Protein AF-A0A1M3QUF1-F1 (afdb_monomer_lite)

Secondary structure (DSSP, 8-state):
-PPPHHHHHHHHHHHHHHHHHHHHHHHHHHHTT--TTTSHHHHHHHHHHHHHHHHHHHHHHHHHHHHH---TTTHHHHHHHHHHHHHHHHHHHHHHHHT-

pLDDT: mean 91.76, std 7.84, range [52.03, 98.12]

Radius of gyration: 16.13 Å; chains: 1; bounding box: 44×17×46 Å

Structure (mmCIF, N/CA/C/O backbone):
data_AF-A0A1M3QUF1-F1
#
_entry.id   AF-A0A1M3QUF1-F1
#
loop_
_atom_site.group_PDB
_atom_site.id
_atom_site.type_symbol
_atom_site.label_atom_id
_atom_site.label_alt_id
_atom_site.label_comp_id
_atom_site.label_asym_id
_atom_site.label_entity_id
_atom_site.label_seq_id
_atom_site.pdbx_PDB_ins_code
_atom_site.Cartn_x
_atom_site.Cartn_y
_atom_site.Cartn_z
_atom_site.occupancy
_atom_site.B_iso_or_equiv
_atom_site.auth_seq_id
_atom_site.auth_comp_id
_atom_site.auth_asym_id
_atom_site.auth_atom_id
_atom_site.pdbx_PDB_model_num
ATOM 1 N N . MET A 1 1 ? 25.029 0.821 -15.431 1.00 52.03 1 MET A N 1
ATOM 2 C CA . MET A 1 1 ? 24.337 -0.433 -15.801 1.00 52.03 1 MET A CA 1
ATOM 3 C C . MET A 1 1 ? 22.861 -0.209 -15.504 1.00 52.03 1 MET A C 1
ATOM 5 O O . MET A 1 1 ? 22.567 0.159 -14.374 1.00 52.03 1 MET A O 1
ATOM 9 N N . ASN A 1 2 ? 21.964 -0.294 -16.491 1.00 61.16 2 ASN A N 1
ATOM 10 C CA . ASN A 1 2 ? 20.529 -0.136 -16.218 1.00 61.16 2 ASN A CA 1
ATOM 11 C C . ASN A 1 2 ? 20.049 -1.354 -15.415 1.00 61.16 2 ASN A C 1
ATOM 13 O O . ASN A 1 2 ? 20.403 -2.472 -15.799 1.00 61.16 2 ASN A O 1
ATOM 17 N N . PRO A 1 3 ? 19.301 -1.169 -14.313 1.00 69.44 3 PRO A N 1
ATOM 18 C CA . PRO A 1 3 ? 18.786 -2.296 -13.549 1.00 69.44 3 PRO A CA 1
ATOM 19 C C . PRO A 1 3 ? 17.860 -3.139 -14.431 1.00 69.44 3 PRO A C 1
ATOM 21 O O . PRO A 1 3 ? 17.062 -2.594 -15.198 1.00 69.44 3 PRO A O 1
ATOM 24 N N . ASP A 1 4 ? 17.982 -4.464 -14.333 1.00 84.56 4 ASP A N 1
ATOM 25 C CA . ASP A 1 4 ? 17.071 -5.384 -15.011 1.00 84.56 4 ASP A CA 1
ATOM 26 C C . ASP A 1 4 ? 15.635 -5.177 -14.507 1.00 84.56 4 ASP A C 1
ATOM 28 O O . ASP A 1 4 ? 15.407 -4.833 -13.342 1.00 84.56 4 ASP A O 1
ATOM 32 N N . ILE A 1 5 ? 14.649 -5.403 -15.378 1.00 87.38 5 ILE A N 1
ATOM 33 C CA . ILE A 1 5 ? 13.238 -5.216 -15.025 1.00 87.38 5 ILE A CA 1
ATOM 34 C C . ILE A 1 5 ? 12.832 -6.086 -13.829 1.00 87.38 5 ILE A C 1
ATOM 36 O O . ILE A 1 5 ? 12.068 -5.627 -12.980 1.00 87.38 5 ILE A O 1
ATOM 40 N N . ASN A 1 6 ? 13.370 -7.304 -13.702 1.00 89.44 6 ASN A N 1
ATOM 41 C CA . ASN A 1 6 ? 13.044 -8.178 -12.577 1.00 89.44 6 ASN A CA 1
ATOM 42 C C . ASN A 1 6 ? 13.641 -7.664 -11.269 1.00 89.44 6 ASN A C 1
ATOM 44 O O . ASN A 1 6 ? 13.001 -7.790 -10.228 1.00 89.44 6 ASN A O 1
ATOM 48 N N . THR A 1 7 ? 14.818 -7.034 -11.313 1.00 91.12 7 THR A N 1
ATOM 49 C CA . THR A 1 7 ? 15.416 -6.378 -10.143 1.00 91.12 7 THR A CA 1
ATOM 50 C C . THR A 1 7 ? 14.536 -5.233 -9.654 1.00 91.12 7 THR A C 1
ATOM 52 O O . THR A 1 7 ? 14.281 -5.120 -8.459 1.00 91.12 7 THR A O 1
ATOM 55 N N . VAL A 1 8 ? 14.017 -4.413 -10.572 1.00 92.56 8 VAL A N 1
ATOM 56 C CA . VAL A 1 8 ? 13.134 -3.293 -10.216 1.00 92.56 8 VAL A CA 1
ATOM 57 C C . VAL A 1 8 ? 11.792 -3.789 -9.662 1.00 92.56 8 VAL A C 1
ATOM 59 O O . VAL A 1 8 ? 11.309 -3.256 -8.665 1.00 92.56 8 VAL A O 1
ATOM 62 N N . LYS A 1 9 ? 11.224 -4.857 -10.241 1.00 93.62 9 LYS A N 1
ATOM 63 C CA . LYS A 1 9 ? 10.013 -5.514 -9.718 1.00 93.62 9 LYS A CA 1
ATOM 64 C C . LYS A 1 9 ? 10.216 -6.125 -8.333 1.00 93.62 9 LYS A C 1
ATOM 66 O O . LYS A 1 9 ? 9.345 -5.988 -7.479 1.00 93.62 9 LYS A O 1
ATOM 71 N N . ALA A 1 10 ? 11.337 -6.814 -8.113 1.00 93.75 10 ALA A N 1
ATOM 72 C CA . ALA A 1 10 ? 11.664 -7.406 -6.818 1.00 93.75 10 ALA A CA 1
ATOM 73 C C . ALA A 1 10 ? 11.806 -6.323 -5.747 1.00 93.75 10 ALA A C 1
ATOM 75 O O . ALA A 1 10 ? 11.150 -6.402 -4.717 1.00 93.75 10 ALA A O 1
ATOM 76 N N . ARG A 1 11 ? 12.546 -5.255 -6.060 1.00 94.81 11 ARG A N 1
ATOM 77 C CA . ARG A 1 11 ? 12.714 -4.113 -5.163 1.00 94.81 11 ARG A CA 1
ATOM 78 C C . ARG A 1 11 ? 11.385 -3.465 -4.777 1.00 94.81 11 ARG A C 1
ATOM 80 O O . ARG A 1 11 ? 11.166 -3.197 -3.603 1.00 94.81 11 ARG A O 1
ATOM 87 N N . PHE A 1 12 ? 10.486 -3.258 -5.743 1.00 96.31 12 PHE A N 1
ATOM 88 C CA . PHE A 1 12 ? 9.150 -2.743 -5.441 1.00 96.31 12 PHE A CA 1
ATOM 89 C C . PHE A 1 12 ? 8.394 -3.665 -4.475 1.00 96.31 12 PHE A C 1
ATOM 91 O O . PHE A 1 12 ? 7.804 -3.168 -3.526 1.00 96.31 12 PHE A O 1
ATOM 98 N N . ARG A 1 13 ? 8.420 -4.990 -4.684 1.00 95.56 13 ARG A N 1
ATOM 99 C CA . ARG A 1 13 ? 7.739 -5.953 -3.797 1.00 95.56 13 ARG A CA 1
ATOM 100 C C . ARG A 1 13 ? 8.270 -5.914 -2.370 1.00 95.56 13 ARG A C 1
ATOM 102 O O . ARG A 1 13 ? 7.475 -5.909 -1.433 1.00 95.56 13 ARG A O 1
ATOM 109 N N . ASP A 1 14 ? 9.589 -5.898 -2.219 1.00 96.44 14 ASP A N 1
ATOM 110 C CA . ASP A 1 14 ? 10.233 -5.906 -0.907 1.00 96.44 14 ASP A CA 1
ATOM 111 C C . ASP A 1 14 ? 9.862 -4.634 -0.132 1.00 96.44 14 ASP A C 1
ATOM 113 O O . ASP A 1 14 ? 9.319 -4.709 0.971 1.00 96.44 14 ASP A O 1
ATOM 117 N N . GLU A 1 15 ? 10.027 -3.466 -0.759 1.00 96.19 15 GLU A N 1
ATOM 118 C CA . GLU A 1 15 ? 9.688 -2.179 -0.144 1.00 96.19 15 GLU A CA 1
ATOM 119 C C . GLU A 1 15 ? 8.164 -2.033 0.090 1.00 96.19 15 GLU A C 1
ATOM 121 O O . GLU A 1 15 ? 7.734 -1.553 1.141 1.00 96.19 15 GLU A O 1
ATOM 126 N N . ALA A 1 16 ? 7.317 -2.513 -0.831 1.00 96.88 16 ALA A N 1
ATOM 127 C CA . ALA A 1 16 ? 5.859 -2.489 -0.676 1.00 96.88 16 ALA A CA 1
ATOM 128 C C . ALA A 1 16 ? 5.381 -3.333 0.513 1.00 96.88 16 ALA A C 1
ATOM 130 O O . ALA A 1 16 ? 4.485 -2.918 1.253 1.00 96.88 16 ALA A O 1
ATOM 131 N N . SER A 1 17 ? 5.992 -4.503 0.714 1.00 96.44 17 SER A N 1
ATOM 132 C CA . SER A 1 17 ? 5.713 -5.381 1.851 1.00 96.44 17 SER A CA 1
ATOM 133 C C . SER A 1 17 ? 6.021 -4.692 3.183 1.00 96.44 17 SER A C 1
ATOM 135 O O . SER A 1 17 ? 5.205 -4.727 4.109 1.00 96.44 17 SER A O 1
ATOM 137 N N . GLU A 1 18 ? 7.161 -4.002 3.273 1.00 96.94 18 GLU A N 1
ATOM 138 C CA . GLU A 1 18 ? 7.549 -3.250 4.469 1.00 96.94 18 GLU A CA 1
ATOM 139 C C . GLU A 1 18 ? 6.595 -2.085 4.760 1.00 96.94 18 GLU A C 1
ATOM 141 O O . GLU A 1 18 ? 6.156 -1.916 5.904 1.00 96.94 18 GLU A O 1
ATOM 146 N N . ILE A 1 19 ? 6.223 -1.316 3.730 1.00 96.88 19 ILE A N 1
ATOM 147 C CA . ILE A 1 19 ? 5.247 -0.222 3.836 1.00 96.88 19 ILE A CA 1
ATOM 148 C C . ILE A 1 19 ? 3.903 -0.759 4.341 1.00 96.88 19 ILE A C 1
ATOM 150 O O . ILE A 1 19 ? 3.354 -0.233 5.314 1.00 96.88 19 ILE A O 1
ATOM 154 N N . HIS A 1 20 ? 3.399 -1.837 3.735 1.00 96.06 20 HIS A N 1
ATOM 155 C CA . HIS A 1 20 ? 2.142 -2.464 4.133 1.00 96.06 20 HIS A CA 1
ATOM 156 C C . HIS A 1 20 ? 2.185 -2.955 5.589 1.00 96.06 20 HIS A C 1
ATOM 158 O O . HIS A 1 20 ? 1.269 -2.686 6.370 1.00 96.06 20 HIS A O 1
ATOM 164 N N . LEU A 1 21 ? 3.269 -3.624 6.001 1.00 95.38 21 LEU A N 1
ATOM 165 C CA . LEU A 1 21 ? 3.435 -4.101 7.375 1.00 95.38 21 LEU A CA 1
ATOM 166 C C . LEU A 1 21 ? 3.466 -2.945 8.385 1.00 95.38 21 LEU A C 1
ATOM 168 O O . LEU A 1 21 ? 2.846 -3.037 9.448 1.00 95.38 21 LEU A O 1
ATOM 172 N N . ARG A 1 22 ? 4.175 -1.855 8.070 1.00 95.81 22 ARG A N 1
ATOM 173 C CA . ARG A 1 22 ? 4.234 -0.656 8.916 1.00 95.81 22 ARG A CA 1
ATOM 174 C C . ARG A 1 22 ? 2.863 -0.001 9.053 1.00 95.81 22 ARG A C 1
ATOM 176 O O . ARG A 1 22 ? 2.465 0.329 10.174 1.00 95.81 22 ARG A O 1
ATOM 183 N N . ALA A 1 23 ? 2.147 0.172 7.942 1.00 94.69 23 ALA A N 1
ATOM 184 C CA . ALA A 1 23 ? 0.799 0.732 7.939 1.00 94.69 23 ALA A CA 1
ATOM 185 C C . ALA A 1 23 ? -0.133 -0.103 8.829 1.00 94.69 23 ALA A C 1
ATOM 187 O O . ALA A 1 23 ? -0.811 0.447 9.696 1.00 94.69 23 ALA A O 1
ATOM 188 N N . MET A 1 24 ? -0.076 -1.434 8.696 1.00 95.00 24 MET A N 1
ATOM 189 C CA . MET A 1 24 ? -0.921 -2.359 9.455 1.00 95.00 24 MET A CA 1
ATOM 190 C C . MET A 1 24 ? -0.654 -2.275 10.957 1.00 95.00 24 MET A C 1
ATOM 192 O O . MET A 1 24 ? -1.579 -2.059 11.732 1.00 95.00 24 MET A O 1
ATOM 196 N N . LYS A 1 25 ? 0.614 -2.341 11.378 1.00 95.00 25 LYS A N 1
ATOM 197 C CA . LYS A 1 25 ? 0.984 -2.208 12.799 1.00 95.00 25 LYS A CA 1
ATOM 198 C C . LYS A 1 25 ? 0.511 -0.887 13.403 1.00 95.00 25 LYS A C 1
ATOM 200 O O . LYS A 1 25 ? 0.067 -0.843 14.548 1.00 95.00 25 LYS A O 1
ATOM 205 N N . THR A 1 26 ? 0.621 0.197 12.640 1.00 95.00 26 THR A N 1
ATOM 206 C CA . THR A 1 26 ? 0.235 1.532 13.111 1.00 95.00 26 THR A CA 1
ATOM 207 C C . THR A 1 26 ? -1.283 1.639 13.256 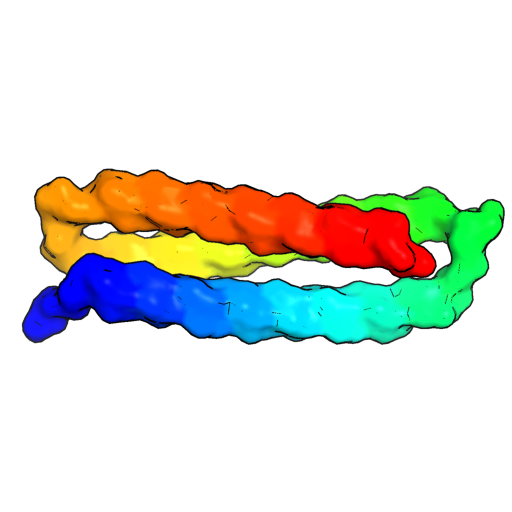1.00 95.00 26 THR A C 1
ATOM 209 O O . THR A 1 26 ? -1.777 2.168 14.250 1.00 95.00 26 THR A O 1
ATOM 212 N N . PHE A 1 27 ? -2.032 1.087 12.306 1.00 95.38 27 PHE A N 1
ATOM 213 C CA . PHE A 1 27 ? -3.486 1.027 12.379 1.00 95.38 27 PHE A CA 1
ATOM 214 C C . PHE A 1 27 ? -3.984 0.130 13.506 1.00 95.38 27 PHE A C 1
ATOM 216 O O . PHE A 1 27 ? -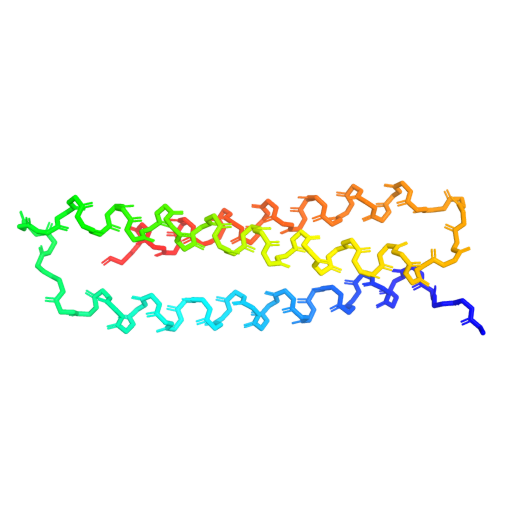4.833 0.562 14.281 1.00 95.38 27 PHE A O 1
ATOM 223 N N . GLU A 1 28 ? -3.423 -1.071 13.663 1.00 94.56 28 GLU A N 1
ATOM 224 C CA . GLU A 1 28 ? -3.719 -1.967 14.786 1.00 94.56 28 GLU A CA 1
ATOM 225 C C . GLU A 1 28 ? -3.498 -1.246 16.125 1.00 94.56 28 GLU A C 1
ATOM 227 O O . GLU A 1 28 ? -4.354 -1.290 17.006 1.00 94.56 28 GLU A O 1
ATOM 232 N N . TYR A 1 29 ? -2.392 -0.508 16.270 1.00 94.56 29 TYR A N 1
ATOM 233 C CA . TYR A 1 29 ? -2.124 0.285 17.470 1.00 94.56 29 TYR A CA 1
ATOM 234 C C . TYR A 1 29 ? -3.179 1.378 17.706 1.00 94.56 29 TYR A C 1
ATOM 236 O O . TYR A 1 29 ? -3.696 1.503 18.819 1.00 94.56 29 TYR A O 1
ATOM 244 N N . ASN A 1 30 ? -3.525 2.140 16.666 1.00 92.62 30 ASN A N 1
ATOM 245 C CA . ASN A 1 30 ? -4.466 3.260 16.756 1.00 92.62 30 ASN A CA 1
ATOM 246 C C . ASN A 1 30 ? -5.924 2.822 16.941 1.00 92.62 30 ASN A C 1
ATOM 248 O O . ASN A 1 30 ? -6.717 3.563 17.518 1.00 92.62 30 ASN A O 1
ATOM 252 N N . THR A 1 31 ? -6.279 1.623 16.485 1.00 93.81 31 THR A N 1
ATOM 253 C CA . THR A 1 31 ? -7.641 1.082 16.592 1.00 93.81 31 THR A CA 1
ATOM 254 C C . THR A 1 31 ? -7.845 0.191 17.812 1.00 93.81 31 THR A C 1
ATOM 256 O O . THR A 1 31 ? -8.984 -0.020 18.214 1.00 93.81 31 THR A O 1
ATOM 259 N N . LYS A 1 32 ? -6.770 -0.263 18.475 1.00 91.94 32 LYS A N 1
ATOM 260 C CA . LYS A 1 32 ? -6.813 -1.191 19.622 1.00 91.94 32 LYS A CA 1
ATOM 261 C C . LYS A 1 32 ? -7.767 -0.791 20.754 1.00 91.94 32 LYS A C 1
ATOM 263 O O . LYS A 1 32 ? -8.242 -1.659 21.480 1.00 91.94 32 LYS A O 1
ATOM 268 N N . LYS A 1 33 ? -7.977 0.510 20.972 1.00 90.31 33 LYS A N 1
ATOM 269 C CA . LYS A 1 33 ? -8.816 1.036 22.063 1.00 90.31 33 LYS A CA 1
ATOM 270 C C . LYS A 1 33 ? -10.227 1.433 21.621 1.00 90.31 33 LYS A C 1
ATOM 272 O O . LYS A 1 33 ? -10.995 1.864 22.474 1.00 90.31 33 LYS A O 1
ATOM 277 N N . LEU A 1 34 ? -10.541 1.337 20.329 1.00 90.56 34 LEU A N 1
ATOM 278 C CA . LEU A 1 34 ? -11.855 1.703 19.811 1.00 90.56 34 LEU A CA 1
ATOM 279 C C . LEU A 1 34 ? -12.886 0.644 20.196 1.00 90.56 34 LEU A C 1
ATOM 281 O O . LEU A 1 34 ? -12.654 -0.556 20.038 1.00 90.56 34 LEU A O 1
ATOM 285 N N . ASP A 1 35 ? -14.042 1.097 20.665 1.00 88.75 35 ASP A N 1
ATOM 286 C CA . ASP A 1 35 ? -15.208 0.248 20.861 1.00 88.75 35 ASP A CA 1
ATOM 287 C C . ASP A 1 35 ? -15.961 0.173 19.529 1.00 88.75 35 ASP A C 1
ATOM 289 O O . ASP A 1 35 ? -16.617 1.128 19.128 1.00 88.75 35 ASP A O 1
ATOM 293 N N . ARG A 1 36 ? -15.889 -0.961 18.823 1.00 82.62 36 ARG A N 1
ATOM 294 C CA . ARG A 1 36 ? -16.490 -1.128 17.483 1.00 82.62 36 ARG A CA 1
ATOM 295 C C . ARG A 1 36 ? -18.012 -0.915 17.466 1.00 82.62 36 ARG A C 1
ATOM 297 O O . ARG A 1 36 ? -18.566 -0.644 16.411 1.00 82.62 36 ARG A O 1
ATOM 304 N N . GLN A 1 37 ? -18.701 -0.988 18.609 1.00 85.75 37 GLN A N 1
ATOM 305 C CA . GLN A 1 37 ? -20.139 -0.701 18.676 1.00 85.75 37 GLN A CA 1
ATOM 306 C C . GLN A 1 37 ? -20.445 0.801 18.748 1.00 85.75 37 GLN A C 1
ATOM 308 O O . GLN A 1 37 ? -21.524 1.224 18.339 1.00 85.75 37 GLN A O 1
ATOM 313 N N . LYS A 1 38 ? -19.516 1.607 19.273 1.00 88.75 38 LYS A N 1
ATOM 314 C CA . LYS A 1 38 ? -19.701 3.054 19.486 1.00 88.75 38 LYS A CA 1
ATOM 315 C C . LYS A 1 38 ? -18.903 3.906 18.503 1.00 88.75 38 LYS A C 1
ATOM 317 O O . LYS A 1 38 ? -19.377 4.948 18.061 1.00 88.75 38 LYS A O 1
ATOM 322 N N . ASP A 1 39 ? -17.726 3.425 18.131 1.00 93.12 39 ASP A N 1
ATOM 323 C CA . ASP A 1 39 ? -16.711 4.137 17.363 1.00 93.12 39 ASP A CA 1
ATOM 324 C C . ASP A 1 39 ? -16.619 3.639 15.911 1.00 93.12 39 ASP A C 1
ATOM 326 O O . ASP A 1 39 ? -15.622 3.893 15.235 1.00 93.12 39 ASP A O 1
ATOM 330 N N . GLU A 1 40 ? -17.642 2.943 15.395 1.00 91.81 40 GLU A N 1
ATOM 331 C CA . GLU A 1 40 ? -17.626 2.367 1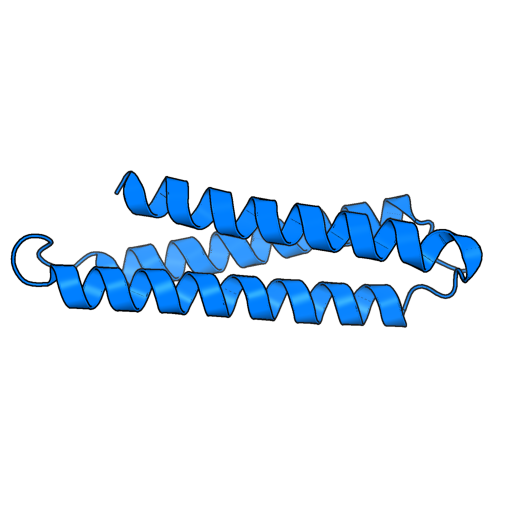4.039 1.00 91.81 40 GLU A CA 1
ATOM 332 C C . GLU A 1 40 ? -17.281 3.415 12.975 1.00 91.81 40 GLU A C 1
ATOM 334 O O . GLU A 1 40 ? -16.430 3.187 12.120 1.00 91.81 40 GLU A O 1
ATOM 339 N N . ASN A 1 41 ? -17.869 4.610 13.069 1.00 94.69 41 ASN A N 1
ATOM 340 C CA . ASN A 1 41 ? -17.582 5.703 12.139 1.00 94.69 41 ASN A CA 1
ATOM 341 C C . ASN A 1 41 ? -16.106 6.125 12.180 1.00 94.69 41 ASN A C 1
ATOM 343 O O . ASN A 1 41 ? -15.513 6.392 11.136 1.00 94.69 41 ASN A O 1
ATOM 347 N N . VAL A 1 42 ? -15.501 6.163 13.372 1.00 93.62 42 VAL A N 1
ATOM 348 C CA . VAL A 1 42 ? -14.080 6.498 13.549 1.00 93.62 42 VAL A CA 1
ATOM 349 C C . VAL A 1 42 ? -13.209 5.393 12.958 1.00 93.62 42 VAL A C 1
ATOM 351 O O . VAL A 1 42 ? -12.252 5.680 12.241 1.00 93.62 42 VAL A O 1
ATOM 354 N N . PHE A 1 43 ? -13.566 4.129 13.189 1.00 94.44 43 PHE A N 1
ATOM 355 C CA . PHE A 1 43 ? -12.860 2.992 12.607 1.00 94.44 43 PHE A CA 1
ATOM 356 C C . PHE A 1 43 ? -12.915 3.004 11.073 1.00 94.44 43 PHE A C 1
ATOM 358 O O . PHE A 1 43 ? -11.884 2.829 10.423 1.00 94.44 43 PHE A O 1
ATOM 365 N N . GLN A 1 44 ? -14.083 3.261 10.479 1.00 93.50 44 GLN A N 1
ATOM 366 C CA . GLN A 1 44 ? -14.242 3.356 9.023 1.00 93.50 44 GLN A CA 1
ATOM 367 C C . GLN A 1 44 ? -13.430 4.520 8.438 1.00 93.50 44 GLN A C 1
ATOM 369 O O . GLN A 1 44 ? -12.749 4.353 7.426 1.00 93.50 44 GLN A O 1
ATOM 374 N N . GLN A 1 45 ? -13.419 5.681 9.104 1.00 95.31 45 GLN A N 1
ATOM 375 C CA . GLN A 1 45 ? -12.598 6.825 8.694 1.00 95.31 45 GLN A CA 1
ATOM 376 C C . GLN A 1 45 ? -11.099 6.512 8.745 1.00 95.31 45 GLN A C 1
ATOM 378 O O . GLN A 1 45 ? -10.374 6.827 7.801 1.00 95.31 45 GLN A O 1
ATOM 383 N N . LEU A 1 46 ? -10.628 5.863 9.814 1.00 94.94 46 LEU A N 1
ATOM 384 C CA . LEU A 1 46 ? -9.237 5.420 9.910 1.00 94.94 46 LEU A CA 1
ATOM 385 C C . LEU A 1 46 ? -8.917 4.381 8.831 1.00 94.94 46 LEU A C 1
ATOM 387 O O . LEU A 1 46 ? -7.875 4.474 8.193 1.00 94.94 46 LEU A O 1
ATOM 391 N N . THR A 1 47 ? -9.824 3.440 8.569 1.00 95.25 47 THR A N 1
ATOM 392 C CA . THR A 1 47 ? -9.644 2.413 7.533 1.00 95.25 47 THR A CA 1
ATOM 393 C C . THR A 1 47 ? -9.439 3.042 6.158 1.00 95.25 47 THR A C 1
ATOM 395 O O . THR A 1 47 ? -8.475 2.699 5.470 1.00 95.25 47 THR A O 1
ATOM 398 N N . ALA A 1 48 ? -10.307 3.985 5.777 1.00 95.12 48 ALA A N 1
ATOM 399 C CA . ALA A 1 48 ? -10.209 4.704 4.511 1.00 95.12 48 ALA A CA 1
ATOM 400 C C . ALA A 1 48 ? -8.916 5.526 4.432 1.00 95.12 48 ALA A C 1
ATOM 402 O O . ALA A 1 48 ? -8.165 5.417 3.465 1.00 95.12 48 ALA A O 1
ATOM 403 N N . ARG A 1 49 ? -8.603 6.275 5.496 1.00 96.06 49 ARG A N 1
ATOM 404 C CA . ARG A 1 49 ? -7.396 7.101 5.565 1.00 96.06 49 ARG A CA 1
ATOM 405 C C . ARG A 1 49 ? -6.122 6.283 5.359 1.00 96.06 49 ARG A C 1
ATOM 407 O O . ARG A 1 49 ? -5.273 6.674 4.566 1.00 96.06 49 ARG A O 1
ATOM 414 N N . TYR A 1 50 ? -5.978 5.164 6.063 1.00 96.19 50 TYR A N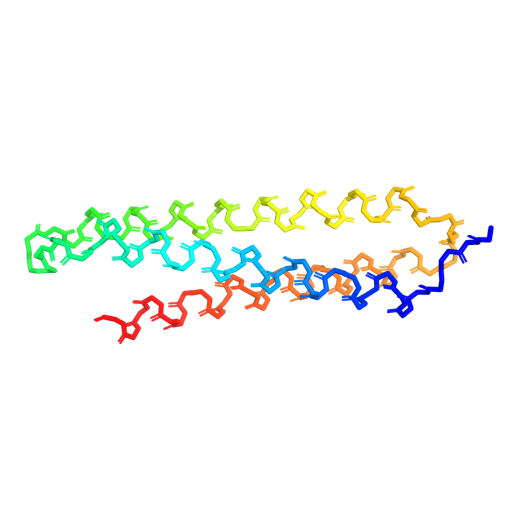 1
ATOM 415 C CA . TYR A 1 50 ? -4.785 4.328 5.939 1.00 96.19 50 TYR A CA 1
ATOM 416 C C . TYR A 1 50 ? -4.708 3.612 4.585 1.00 96.19 50 TYR A C 1
ATOM 418 O O . TYR A 1 50 ? -3.608 3.449 4.060 1.00 96.19 50 TYR A O 1
ATOM 426 N N . ALA A 1 51 ? -5.844 3.230 3.989 1.00 96.06 51 ALA A N 1
ATOM 427 C CA . ALA A 1 51 ? -5.868 2.685 2.630 1.00 96.06 51 ALA A CA 1
ATOM 428 C C . ALA A 1 51 ? -5.367 3.716 1.600 1.00 96.06 51 ALA A C 1
ATOM 430 O O . ALA A 1 51 ? -4.556 3.386 0.731 1.00 96.06 51 ALA A O 1
ATOM 431 N N . ASP A 1 52 ? -5.801 4.973 1.729 1.00 97.19 52 ASP A N 1
ATOM 432 C CA . ASP A 1 52 ? -5.365 6.072 0.865 1.00 97.19 52 ASP A CA 1
ATOM 433 C C . ASP A 1 52 ? -3.884 6.417 1.076 1.00 97.19 52 ASP A C 1
ATOM 435 O O . ASP A 1 52 ? -3.145 6.605 0.105 1.00 97.19 52 ASP A O 1
ATOM 439 N N . GLU A 1 53 ? -3.422 6.461 2.330 1.00 96.50 53 GLU A N 1
ATOM 440 C CA . GLU A 1 53 ? -2.010 6.679 2.669 1.00 96.50 53 GLU A CA 1
ATOM 441 C C . GLU A 1 53 ? -1.124 5.563 2.093 1.00 96.50 53 GLU A C 1
ATOM 443 O O . GLU A 1 53 ? -0.137 5.861 1.416 1.00 96.50 53 GLU A O 1
ATOM 448 N N . LEU A 1 54 ? -1.520 4.295 2.258 1.00 97.31 54 LEU A N 1
ATOM 449 C CA . LEU A 1 54 ? -0.839 3.137 1.677 1.00 97.31 54 LEU A CA 1
ATOM 450 C C . LEU A 1 54 ? -0.749 3.254 0.151 1.00 97.31 54 LEU A C 1
ATOM 452 O O . LEU A 1 54 ? 0.337 3.146 -0.421 1.00 97.31 54 LEU A O 1
ATOM 456 N N . LYS A 1 55 ? -1.874 3.522 -0.522 1.00 98.00 55 LYS A N 1
ATOM 457 C CA . LYS A 1 55 ? -1.910 3.683 -1.980 1.00 98.00 55 LYS A CA 1
ATOM 458 C C . LYS A 1 55 ? -0.976 4.801 -2.443 1.00 98.00 55 LYS A C 1
ATOM 460 O O . LYS A 1 55 ? -0.260 4.625 -3.432 1.00 98.00 55 LYS A O 1
ATOM 465 N N . ARG A 1 56 ? -0.977 5.942 -1.748 1.00 98.00 56 ARG A N 1
ATOM 466 C CA . ARG A 1 56 ? -0.135 7.099 -2.077 1.00 98.00 56 ARG A CA 1
ATOM 467 C C . ARG A 1 56 ? 1.348 6.776 -1.927 1.00 98.00 56 ARG A C 1
ATOM 469 O O . ARG A 1 56 ? 2.119 7.086 -2.830 1.00 98.00 56 ARG A O 1
ATOM 476 N N . GLU A 1 57 ? 1.749 6.146 -0.825 1.00 97.75 57 GLU A N 1
ATOM 477 C CA . GLU A 1 57 ? 3.152 5.790 -0.586 1.00 97.75 57 GLU A CA 1
ATOM 478 C C . GLU A 1 57 ? 3.674 4.792 -1.624 1.00 97.75 57 GLU A C 1
ATOM 480 O O . GLU A 1 57 ? 4.739 5.006 -2.206 1.00 97.75 57 GLU A O 1
ATOM 485 N N . LEU A 1 58 ? 2.892 3.753 -1.932 1.00 98.00 58 LEU A N 1
ATOM 486 C CA . LEU A 1 58 ? 3.260 2.783 -2.962 1.00 98.00 58 LEU A CA 1
ATOM 487 C C . LEU A 1 58 ? 3.328 3.419 -4.359 1.00 98.00 58 LEU A C 1
ATOM 489 O O . LEU A 1 58 ? 4.220 3.089 -5.139 1.00 98.00 58 LEU A O 1
ATOM 493 N N . SER A 1 59 ? 2.427 4.358 -4.670 1.00 97.69 59 SER A N 1
ATOM 494 C CA . SER A 1 59 ? 2.448 5.100 -5.941 1.00 97.69 59 SER A CA 1
ATOM 495 C C . SER A 1 59 ? 3.704 5.966 -6.061 1.00 97.69 59 SER A C 1
ATOM 497 O O . SER A 1 59 ? 4.391 5.914 -7.078 1.00 97.69 59 SER A O 1
ATOM 499 N N . GLN A 1 60 ? 4.070 6.692 -4.999 1.00 97.31 60 GLN A N 1
ATOM 500 C CA . GLN A 1 60 ? 5.281 7.515 -4.982 1.00 97.31 60 GLN A CA 1
ATOM 501 C C . GLN A 1 60 ? 6.549 6.670 -5.165 1.00 97.31 60 GLN A C 1
ATOM 503 O O . GLN A 1 60 ? 7.477 7.056 -5.879 1.00 97.31 60 GLN A O 1
ATOM 508 N N . MET A 1 61 ? 6.592 5.498 -4.534 1.00 96.25 61 MET A N 1
ATOM 509 C CA . MET A 1 61 ? 7.688 4.545 -4.686 1.00 96.25 61 MET A CA 1
ATOM 510 C C . MET A 1 61 ? 7.763 3.981 -6.112 1.00 96.25 61 MET A C 1
ATOM 512 O O . MET A 1 61 ? 8.847 3.948 -6.698 1.00 96.25 61 MET A O 1
ATOM 516 N N . ALA A 1 62 ? 6.625 3.595 -6.698 1.00 95.69 62 ALA A N 1
ATOM 517 C CA . ALA A 1 62 ? 6.542 3.158 -8.091 1.00 95.69 62 ALA A CA 1
ATOM 518 C C . ALA A 1 62 ? 7.085 4.227 -9.050 1.00 95.69 62 ALA A C 1
ATOM 520 O O . ALA A 1 62 ? 7.903 3.918 -9.918 1.00 95.69 62 ALA A O 1
ATOM 521 N N . GLU A 1 63 ? 6.679 5.486 -8.876 1.00 94.44 63 GLU A N 1
ATOM 522 C CA . GLU A 1 63 ? 7.159 6.618 -9.674 1.00 94.44 63 GLU A CA 1
ATOM 523 C C . GLU A 1 63 ? 8.675 6.803 -9.553 1.00 94.44 63 GLU A C 1
ATOM 525 O O . GLU A 1 63 ? 9.364 6.936 -10.567 1.00 94.44 63 GLU A O 1
ATOM 530 N N . ASN A 1 64 ? 9.215 6.724 -8.334 1.00 93.81 64 ASN A N 1
ATOM 531 C CA . ASN A 1 64 ? 10.653 6.834 -8.091 1.00 93.81 64 ASN A CA 1
ATOM 532 C C . ASN A 1 64 ? 11.443 5.715 -8.788 1.00 93.81 64 ASN A C 1
ATOM 534 O O . ASN A 1 64 ? 12.492 5.975 -9.383 1.00 93.81 64 ASN A O 1
ATOM 538 N N . LEU A 1 65 ? 10.945 4.476 -8.747 1.00 93.06 65 LEU A N 1
ATOM 539 C CA . LEU A 1 65 ? 11.570 3.337 -9.424 1.00 93.06 65 LEU A CA 1
ATOM 540 C C . LEU A 1 65 ? 11.454 3.443 -10.953 1.00 93.06 65 LEU A C 1
ATOM 542 O O . LEU A 1 65 ? 12.417 3.157 -11.664 1.00 93.06 65 LEU A O 1
ATOM 546 N N . LEU A 1 66 ? 10.318 3.918 -11.473 1.00 91.44 66 LEU A N 1
ATOM 547 C CA . LEU A 1 66 ? 10.110 4.174 -12.905 1.00 91.44 66 LEU A CA 1
ATOM 548 C C . LEU A 1 66 ? 10.979 5.318 -13.443 1.00 91.44 66 LEU A C 1
ATOM 550 O O . LEU A 1 66 ? 11.339 5.306 -14.624 1.00 91.44 66 LEU A O 1
ATOM 554 N N . ALA A 1 67 ? 11.286 6.317 -12.615 1.00 89.38 67 ALA A N 1
ATOM 555 C CA . ALA A 1 67 ? 12.194 7.408 -12.959 1.00 89.38 67 ALA A CA 1
ATOM 556 C C . ALA A 1 67 ? 13.654 6.932 -13.024 1.00 89.38 67 ALA A C 1
ATOM 558 O O . ALA A 1 67 ? 14.396 7.347 -13.910 1.00 89.38 67 ALA A O 1
ATOM 559 N N . GLN A 1 68 ? 14.046 6.021 -12.129 1.00 87.56 68 GLN A N 1
ATOM 560 C CA . GLN A 1 68 ? 15.378 5.402 -12.113 1.00 87.56 68 GLN A CA 1
ATOM 561 C C . GLN A 1 68 ? 15.555 4.338 -13.208 1.00 87.56 68 GLN A C 1
ATOM 563 O O . GLN A 1 68 ? 16.679 4.035 -13.612 1.00 87.56 68 GLN A O 1
ATOM 568 N N . TYR A 1 69 ? 14.459 3.760 -13.705 1.00 86.62 69 TYR A N 1
ATOM 569 C CA . TYR A 1 69 ? 14.494 2.783 -14.783 1.00 86.62 69 TYR A CA 1
ATOM 570 C C . TYR A 1 69 ? 14.747 3.457 -16.141 1.00 86.62 69 TYR A C 1
ATOM 572 O O . TYR A 1 69 ? 13.843 3.999 -16.776 1.00 86.62 69 TYR A O 1
ATOM 580 N N . GLY A 1 70 ? 15.992 3.378 -16.618 1.00 71.75 70 GLY A N 1
ATOM 581 C CA . GLY A 1 70 ? 16.413 3.906 -17.923 1.00 71.75 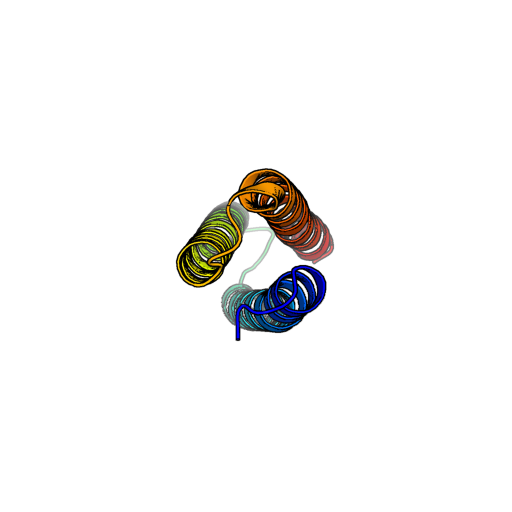70 GLY A CA 1
ATOM 582 C C . GLY A 1 70 ? 15.982 3.076 -19.145 1.00 71.75 70 GLY A C 1
ATOM 583 O O . GLY A 1 70 ? 16.374 3.398 -20.264 1.00 71.75 70 GLY A O 1
ATOM 584 N N . GLY A 1 71 ? 15.221 1.988 -18.965 1.00 74.00 71 GLY A N 1
ATOM 585 C CA . GLY A 1 71 ? 14.781 1.110 -20.055 1.00 74.00 71 GLY A CA 1
ATOM 586 C C . GLY A 1 71 ? 13.516 1.622 -20.751 1.00 74.00 71 GLY A C 1
ATOM 587 O O . GLY A 1 71 ? 12.413 1.438 -20.247 1.00 74.00 71 GLY A O 1
ATOM 588 N N . GLY A 1 72 ? 13.650 2.230 -21.933 1.00 70.06 72 GLY A N 1
ATOM 589 C CA . GLY A 1 72 ? 12.511 2.797 -22.672 1.00 70.06 72 GLY A CA 1
ATOM 590 C C . GLY A 1 72 ? 11.454 1.768 -23.101 1.00 70.06 72 GLY A C 1
ATOM 591 O O . GLY A 1 72 ? 10.262 1.999 -22.919 1.00 70.06 72 GLY A O 1
ATOM 592 N N . THR A 1 73 ? 11.873 0.605 -23.610 1.00 73.50 73 THR A N 1
ATOM 593 C CA . THR A 1 73 ? 10.969 -0.367 -24.257 1.00 73.50 73 THR A CA 1
ATOM 594 C C . THR A 1 73 ? 10.026 -1.084 -23.285 1.00 73.50 73 THR A C 1
ATOM 596 O O . THR A 1 73 ? 8.897 -1.394 -23.648 1.00 73.50 73 THR A O 1
ATOM 599 N N . ASN A 1 74 ? 10.442 -1.301 -22.031 1.00 82.94 74 ASN A N 1
ATOM 600 C CA . ASN A 1 74 ? 9.668 -2.088 -21.056 1.00 82.94 74 ASN A CA 1
ATOM 601 C C . ASN A 1 74 ? 9.051 -1.247 -19.928 1.00 82.94 74 ASN A C 1
ATOM 603 O O . ASN A 1 74 ? 8.429 -1.794 -19.016 1.00 82.94 74 ASN A O 1
ATOM 607 N N . LYS A 1 75 ? 9.196 0.084 -19.973 1.00 87.00 75 LYS A N 1
ATOM 608 C CA . LYS A 1 75 ? 8.686 0.981 -18.925 1.00 87.00 75 LYS A CA 1
ATOM 609 C C . LYS A 1 75 ? 7.168 0.874 -18.749 1.00 87.00 75 LYS A C 1
ATOM 611 O O . LYS A 1 75 ? 6.680 0.916 -17.625 1.00 87.00 75 LYS A O 1
ATOM 616 N N . HIS A 1 76 ? 6.431 0.672 -19.843 1.00 88.94 76 HIS A N 1
ATOM 617 C CA . HIS A 1 76 ? 4.982 0.461 -19.804 1.00 88.94 76 HIS A CA 1
ATOM 618 C C . HIS A 1 76 ? 4.588 -0.834 -19.074 1.00 88.94 76 HIS A C 1
ATOM 620 O O . HIS A 1 76 ? 3.681 -0.814 -18.245 1.00 88.94 76 HIS A O 1
ATOM 626 N N . LEU A 1 77 ? 5.307 -1.936 -19.320 1.00 89.38 77 LEU A N 1
ATOM 627 C CA . LEU A 1 77 ? 5.073 -3.212 -18.634 1.00 89.38 77 LEU A CA 1
ATOM 628 C C . LEU A 1 77 ? 5.336 -3.090 -17.132 1.00 89.38 77 LEU A C 1
ATOM 630 O O . LEU A 1 77 ? 4.597 -3.643 -16.323 1.00 89.38 77 LEU A O 1
ATOM 634 N N . LEU A 1 78 ? 6.380 -2.348 -16.757 1.00 91.75 78 LEU A N 1
ATOM 635 C CA . LEU A 1 78 ? 6.703 -2.089 -15.358 1.00 91.75 78 LEU A CA 1
ATOM 636 C C . LEU A 1 78 ? 5.635 -1.220 -14.676 1.00 91.75 78 LEU A C 1
ATOM 638 O O . LEU A 1 78 ? 5.241 -1.508 -13.552 1.00 91.75 78 LEU A O 1
ATOM 642 N N . TYR A 1 79 ? 5.118 -0.205 -15.372 1.00 92.88 79 TYR A N 1
ATOM 643 C CA . TYR A 1 79 ? 4.017 0.622 -14.876 1.00 92.88 79 TYR A CA 1
ATOM 644 C C . TYR A 1 79 ? 2.746 -0.200 -14.608 1.00 92.88 79 TYR A C 1
ATOM 646 O O . TYR A 1 79 ? 2.151 -0.075 -13.539 1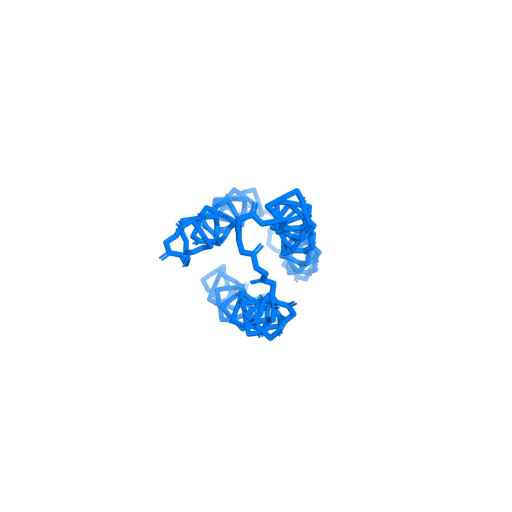.00 92.88 79 TYR A O 1
ATOM 654 N N . GLN A 1 80 ? 2.349 -1.067 -15.546 1.00 94.25 80 GLN A N 1
ATOM 655 C CA . GLN A 1 80 ? 1.189 -1.950 -15.367 1.00 94.25 80 GLN A CA 1
ATOM 656 C C . GLN A 1 80 ? 1.383 -2.924 -14.200 1.00 94.25 80 GLN A C 1
ATOM 658 O O . GLN A 1 80 ? 0.472 -3.119 -13.399 1.00 94.25 80 GLN A O 1
ATOM 663 N N . ASP A 1 81 ? 2.579 -3.506 -14.081 1.00 94.69 81 ASP A N 1
ATOM 664 C CA . ASP A 1 81 ? 2.929 -4.406 -12.981 1.00 94.69 81 ASP A CA 1
ATOM 665 C C . ASP A 1 81 ? 2.801 -3.702 -11.623 1.00 94.69 81 ASP A C 1
ATOM 667 O O . ASP A 1 81 ? 2.126 -4.206 -10.728 1.00 94.69 81 ASP A O 1
ATOM 671 N N . PHE A 1 82 ? 3.349 -2.492 -11.497 1.00 96.38 82 PHE A N 1
ATOM 672 C CA . PHE A 1 82 ? 3.223 -1.685 -10.285 1.00 96.38 82 PHE A CA 1
ATOM 673 C C . PHE A 1 82 ? 1.774 -1.329 -9.969 1.00 96.38 82 PHE A C 1
ATOM 675 O O . PHE A 1 82 ? 1.356 -1.482 -8.826 1.00 96.38 82 PHE A O 1
ATOM 682 N N . ALA A 1 83 ? 0.977 -0.929 -10.961 1.00 96.81 83 ALA A N 1
ATOM 683 C CA . ALA A 1 83 ? -0.440 -0.646 -10.749 1.00 96.81 83 ALA A CA 1
ATOM 684 C C . ALA A 1 83 ? -1.198 -1.870 -10.197 1.00 96.81 83 ALA A C 1
ATOM 686 O O . ALA A 1 83 ? -1.977 -1.733 -9.250 1.00 96.81 83 ALA A O 1
ATOM 687 N N . HIS A 1 84 ? -0.933 -3.070 -10.728 1.00 97.44 84 HIS A N 1
ATOM 688 C CA . HIS A 1 84 ? -1.521 -4.311 -10.215 1.00 97.44 84 HIS A CA 1
ATOM 689 C C . HIS A 1 84 ? -1.071 -4.621 -8.787 1.00 97.44 84 HIS A C 1
ATOM 691 O O . HIS A 1 84 ? -1.899 -4.977 -7.949 1.00 97.44 84 HIS A O 1
ATOM 697 N N . GLN A 1 85 ? 0.216 -4.460 -8.483 1.00 97.06 85 GLN A N 1
ATOM 698 C CA . GLN A 1 85 ? 0.720 -4.712 -7.137 1.00 97.06 85 GLN A CA 1
ATOM 699 C C . GLN A 1 85 ? 0.175 -3.704 -6.115 1.00 97.06 85 GLN A C 1
ATOM 701 O O . GLN A 1 85 ? -0.206 -4.097 -5.016 1.00 97.06 85 GLN A O 1
ATOM 706 N N . ILE A 1 86 ? 0.058 -2.422 -6.472 1.00 98.12 86 ILE A N 1
ATOM 707 C CA . ILE A 1 86 ? -0.574 -1.404 -5.618 1.00 98.12 86 ILE A CA 1
ATOM 708 C C . ILE A 1 86 ? -2.019 -1.803 -5.307 1.00 98.12 86 ILE A C 1
ATOM 710 O O . ILE A 1 86 ? -2.426 -1.795 -4.145 1.00 98.12 86 ILE A O 1
ATOM 714 N N . ALA A 1 87 ? -2.790 -2.189 -6.329 1.00 97.44 87 ALA A N 1
ATOM 715 C CA . ALA A 1 87 ? -4.166 -2.643 -6.146 1.00 97.44 87 ALA A CA 1
ATOM 716 C C . ALA A 1 87 ? -4.252 -3.889 -5.250 1.00 97.44 87 ALA A C 1
ATOM 718 O O . ALA A 1 87 ? -5.146 -3.970 -4.406 1.00 97.44 87 ALA A O 1
ATOM 719 N N . TYR A 1 88 ? -3.305 -4.822 -5.389 1.00 97.00 88 TYR A N 1
ATOM 720 C CA . TYR A 1 88 ? -3.188 -5.991 -4.521 1.00 97.00 88 TYR A CA 1
ATOM 721 C C . TYR A 1 88 ? -2.988 -5.588 -3.054 1.00 97.00 88 TYR A C 1
ATOM 723 O O . TYR A 1 88 ? -3.810 -5.954 -2.222 1.00 97.00 88 TYR A O 1
ATOM 731 N N . TYR A 1 89 ? -1.982 -4.770 -2.730 1.00 96.94 89 TYR A N 1
ATOM 732 C CA . TYR A 1 89 ? -1.718 -4.372 -1.338 1.00 96.94 89 TYR A CA 1
ATOM 733 C C . TYR A 1 89 ? -2.872 -3.587 -0.704 1.00 96.94 89 TYR A C 1
ATOM 735 O O . TYR A 1 89 ? -3.162 -3.770 0.475 1.00 96.94 89 TYR A O 1
ATOM 743 N N . VAL A 1 90 ? -3.562 -2.740 -1.473 1.00 96.81 90 VAL A N 1
ATOM 744 C CA . VAL A 1 90 ? -4.754 -2.024 -0.986 1.00 96.81 90 VAL A CA 1
ATOM 745 C C . VAL A 1 90 ? -5.929 -2.983 -0.761 1.00 96.81 90 VAL A C 1
ATOM 747 O O . VAL A 1 90 ? -6.688 -2.819 0.191 1.00 96.81 90 VAL A O 1
ATOM 750 N N . SER A 1 91 ? -6.086 -4.003 -1.604 1.00 96.25 91 SER A N 1
ATOM 751 C CA . SER A 1 91 ? -7.135 -5.014 -1.424 1.00 96.25 91 SER A CA 1
ATOM 752 C C . SER A 1 91 ? -6.857 -5.893 -0.205 1.00 96.25 91 SER A C 1
ATOM 754 O O . SER A 1 91 ? -7.744 -6.081 0.625 1.00 96.25 91 SER A O 1
ATOM 756 N N . GLU A 1 92 ? -5.616 -6.359 -0.049 1.00 94.38 92 GLU A N 1
ATOM 757 C CA . GLU A 1 92 ? -5.167 -7.128 1.116 1.00 94.38 92 GLU A CA 1
ATOM 758 C C . GLU A 1 92 ? -5.342 -6.342 2.417 1.00 94.38 92 GLU A C 1
ATOM 760 O O . GLU A 1 92 ? -5.819 -6.887 3.414 1.00 94.38 92 GLU A O 1
ATOM 765 N N . TRP A 1 93 ? -5.040 -5.041 2.395 1.00 93.81 93 TRP A N 1
ATOM 766 C CA . TRP A 1 93 ? -5.332 -4.128 3.495 1.00 93.81 93 TRP A CA 1
ATOM 767 C C . TRP A 1 93 ? -6.811 -4.176 3.896 1.00 93.81 93 TRP A C 1
ATOM 769 O O . TRP A 1 93 ? -7.133 -4.456 5.050 1.00 93.81 93 TRP A O 1
ATOM 779 N N . LEU A 1 94 ? -7.717 -3.930 2.944 1.00 94.50 94 LEU A N 1
ATOM 780 C CA . LEU A 1 94 ? -9.157 -3.873 3.208 1.00 94.50 94 LEU A CA 1
ATOM 781 C C . LEU A 1 94 ? -9.703 -5.219 3.695 1.00 94.50 94 LEU A C 1
ATOM 783 O O . LEU A 1 94 ? -10.541 -5.253 4.597 1.00 94.50 94 LEU A O 1
ATOM 787 N N . LEU A 1 95 ? -9.216 -6.325 3.128 1.00 94.56 95 LEU A N 1
ATOM 788 C CA . LEU A 1 95 ? -9.581 -7.674 3.556 1.00 94.56 95 LEU A CA 1
ATOM 789 C C . LEU A 1 95 ? -9.139 -7.937 4.995 1.00 94.56 95 LEU A C 1
ATOM 791 O O . LEU A 1 95 ? -9.951 -8.377 5.813 1.00 94.56 95 LEU A O 1
ATOM 795 N N . LYS A 1 96 ? -7.883 -7.621 5.324 1.00 92.31 96 LYS A N 1
ATOM 796 C CA . LYS A 1 96 ? -7.345 -7.831 6.666 1.00 92.31 96 LYS A CA 1
ATOM 797 C C . LYS A 1 96 ? -8.059 -6.961 7.697 1.00 92.31 96 LYS A C 1
ATOM 799 O O . LYS A 1 96 ? -8.499 -7.492 8.712 1.00 92.31 96 LYS A O 1
ATOM 804 N N . VAL A 1 97 ? -8.265 -5.675 7.412 1.00 93.19 97 VAL A N 1
ATOM 805 C CA . VAL A 1 97 ? -8.988 -4.761 8.312 1.00 93.19 97 VAL A CA 1
ATOM 806 C C . VAL A 1 97 ? -10.434 -5.206 8.536 1.00 93.19 97 VAL A C 1
ATOM 808 O O . VAL A 1 97 ? -10.929 -5.133 9.655 1.00 93.19 97 VAL A O 1
ATOM 811 N N . ARG A 1 98 ? -11.118 -5.718 7.506 1.00 88.62 98 ARG A N 1
ATOM 812 C CA . ARG A 1 98 ? -12.485 -6.247 7.644 1.00 88.62 98 ARG A CA 1
ATOM 813 C C . ARG A 1 98 ? -12.564 -7.487 8.540 1.00 88.62 98 ARG A C 1
ATOM 815 O O . ARG A 1 98 ? -13.614 -7.738 9.122 1.00 88.62 98 ARG A O 1
ATOM 822 N N . SER A 1 99 ? -11.493 -8.276 8.606 1.00 86.31 99 SER A N 1
ATOM 823 C CA . SER A 1 99 ? -11.424 -9.482 9.441 1.00 86.31 99 SER A CA 1
ATOM 824 C C . SER A 1 99 ? -11.076 -9.216 10.912 1.00 86.31 99 SER A C 1
ATOM 826 O O . SER A 1 99 ? -11.057 -10.165 11.694 1.00 86.31 99 SER A O 1
ATOM 828 N N . MET A 1 100 ? -10.799 -7.956 11.273 1.00 83.25 100 MET A N 1
ATOM 829 C CA . MET A 1 100 ? -10.536 -7.502 12.646 1.00 83.25 100 MET A CA 1
ATOM 830 C C . MET A 1 100 ? -11.824 -7.124 13.380 1.00 83.25 100 MET A C 1
ATOM 832 O O . MET A 1 100 ? -11.954 -7.568 14.540 1.00 83.25 100 MET A O 1
#

Foldseek 3Di:
DFDDLVRLLVVLVVVLVVLLVVLVVVLCVVCVPDDCVPCVVVLVVSLVVSLVVSLVVSVVSLVVSLVSHPDPPCSVVSVVSSVVVSVVSSVVSVVVSVVD

Sequence (100 aa):
MNPDINTVKARFRDEASEIHLRAMKTFEYNTKKLDRQKDENVFQQLTARYADELKRELSQMAENLLAQYGGGTNKHLLYQDFAHQIAYYVSEWLLKVRSM